Protein AF-W1Y251-F1 (afdb_monomer)

Organism: NCBI:txid408170

Structure (mmCIF, N/CA/C/O backbone):
data_AF-W1Y251-F1
#
_entry.id   AF-W1Y251-F1
#
loop_
_atom_site.group_PDB
_atom_site.id
_atom_site.type_symbol
_atom_site.label_atom_id
_atom_site.label_alt_id
_atom_site.label_comp_id
_atom_site.label_asym_id
_atom_site.label_entity_id
_atom_site.label_seq_id
_atom_site.pdbx_PDB_ins_c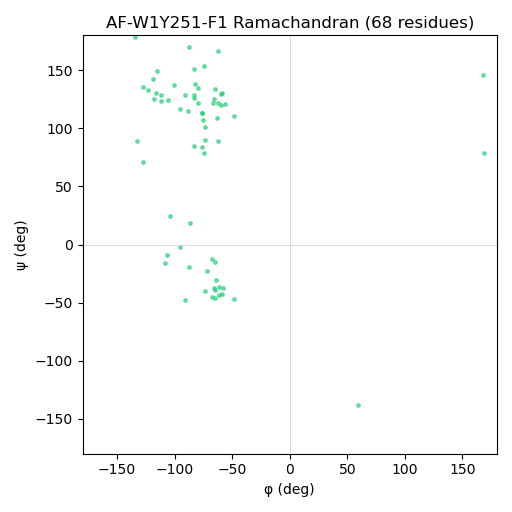ode
_atom_site.Cartn_x
_atom_site.Cartn_y
_atom_site.Cartn_z
_atom_site.occupancy
_atom_site.B_iso_or_equiv
_atom_site.auth_seq_id
_atom_site.auth_comp_id
_atom_site.auth_asym_id
_atom_site.auth_atom_id
_atom_site.pdbx_PDB_model_num
ATOM 1 N N . TRP A 1 1 ? 22.265 -0.094 -34.040 1.00 85.25 1 TRP A N 1
ATOM 2 C CA . TRP A 1 1 ? 23.028 0.988 -33.379 1.00 85.25 1 TRP A CA 1
ATOM 3 C C . TRP A 1 1 ? 22.125 2.126 -32.894 1.00 85.25 1 TRP A C 1
ATOM 5 O O . TRP A 1 1 ? 22.027 2.283 -31.688 1.00 85.25 1 TRP A O 1
ATOM 15 N N . ARG A 1 2 ? 21.381 2.833 -33.765 1.00 91.19 2 ARG A N 1
ATOM 16 C CA . ARG A 1 2 ? 20.459 3.929 -33.370 1.00 91.19 2 ARG A CA 1
ATOM 17 C C . ARG A 1 2 ? 19.511 3.588 -32.209 1.00 91.19 2 ARG A C 1
ATOM 19 O O . ARG A 1 2 ? 19.438 4.352 -31.260 1.00 91.19 2 ARG A O 1
ATOM 26 N N . ALA A 1 3 ? 18.861 2.422 -32.243 1.00 90.44 3 ALA A N 1
ATOM 27 C CA . ALA A 1 3 ? 17.970 1.983 -31.163 1.00 90.44 3 ALA A CA 1
ATOM 28 C C . ALA A 1 3 ? 18.679 1.888 -29.799 1.00 90.44 3 ALA A C 1
ATOM 30 O O . ALA A 1 3 ? 18.161 2.381 -28.808 1.00 90.44 3 ALA A O 1
ATOM 31 N N . ARG A 1 4 ? 19.904 1.341 -29.768 1.00 88.06 4 ARG A N 1
ATOM 32 C CA . ARG A 1 4 ? 20.708 1.223 -28.537 1.00 88.06 4 ARG A CA 1
ATOM 33 C C . ARG A 1 4 ? 21.121 2.588 -27.987 1.00 88.06 4 ARG A C 1
ATOM 35 O O . ARG A 1 4 ? 21.146 2.778 -26.781 1.00 88.06 4 ARG A O 1
ATOM 42 N N . VAL A 1 5 ? 21.434 3.536 -28.873 1.00 89.81 5 VAL A N 1
ATOM 43 C CA . VAL A 1 5 ? 21.778 4.911 -28.482 1.00 89.81 5 VAL A CA 1
ATOM 44 C C . VAL A 1 5 ? 20.562 5.623 -27.893 1.00 89.81 5 VAL A C 1
ATOM 46 O O . VAL A 1 5 ? 20.677 6.249 -26.848 1.00 89.81 5 VAL A O 1
ATOM 49 N N . VAL A 1 6 ? 19.392 5.493 -28.526 1.00 90.50 6 VAL A N 1
ATOM 50 C CA . VAL A 1 6 ? 18.142 6.086 -28.026 1.00 90.50 6 VAL A CA 1
ATOM 51 C C . VAL A 1 6 ? 17.771 5.518 -26.658 1.00 90.50 6 VAL A C 1
ATOM 53 O O . VAL A 1 6 ? 17.401 6.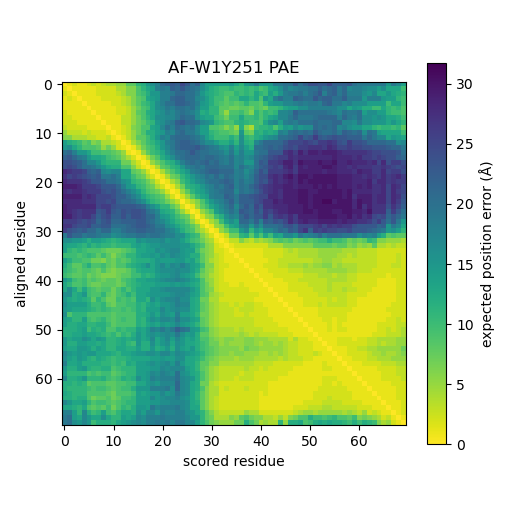278 -25.771 1.00 90.50 6 VAL A O 1
ATOM 56 N N . ASP A 1 7 ? 17.902 4.209 -26.474 1.00 87.12 7 ASP A N 1
ATOM 57 C CA . ASP A 1 7 ? 17.578 3.542 -25.214 1.00 87.12 7 ASP A CA 1
ATOM 58 C C . ASP A 1 7 ? 18.508 3.981 -24.069 1.00 87.12 7 ASP A C 1
ATOM 60 O O . ASP A 1 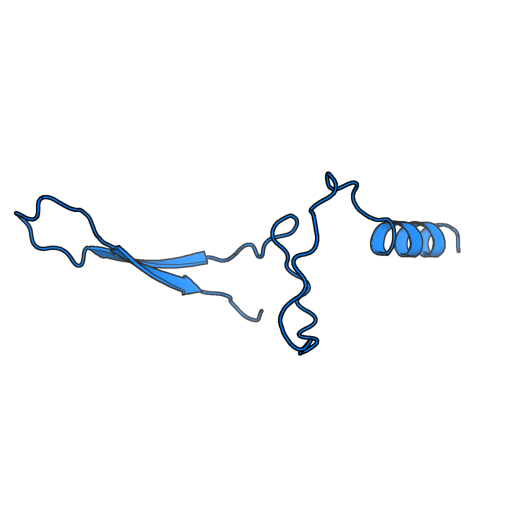7 ? 18.049 4.403 -23.010 1.00 87.12 7 ASP A O 1
ATOM 64 N N . ALA A 1 8 ? 19.819 4.030 -24.332 1.00 84.81 8 ALA A N 1
ATOM 65 C CA . ALA A 1 8 ? 20.807 4.520 -23.372 1.00 84.81 8 ALA A CA 1
ATOM 66 C C . ALA A 1 8 ? 20.631 6.009 -23.021 1.00 84.81 8 ALA A C 1
ATOM 68 O O . ALA A 1 8 ? 20.973 6.429 -21.918 1.00 84.81 8 ALA A O 1
ATOM 69 N N . LEU A 1 9 ? 20.126 6.826 -23.951 1.00 84.56 9 LEU A N 1
ATOM 70 C CA . LEU A 1 9 ? 19.783 8.219 -23.665 1.00 84.56 9 LEU A CA 1
ATOM 71 C C . LEU A 1 9 ? 18.507 8.323 -22.834 1.00 84.56 9 LEU A C 1
ATOM 73 O O . LEU A 1 9 ? 18.476 9.125 -21.911 1.00 84.56 9 LEU A O 1
ATOM 77 N N . LYS A 1 10 ? 17.484 7.510 -23.107 1.00 79.94 10 LYS A N 1
ATOM 78 C CA . LYS A 1 10 ? 16.240 7.507 -22.324 1.00 79.94 10 LYS A CA 1
ATOM 79 C C . LYS A 1 10 ? 16.457 7.063 -20.881 1.00 79.94 10 LYS A C 1
ATOM 81 O O . LYS A 1 10 ? 15.871 7.661 -19.990 1.00 79.94 10 LYS A O 1
ATOM 86 N N . SER A 1 11 ? 17.310 6.066 -20.647 1.00 75.00 11 SER A N 1
ATOM 87 C CA . SER A 1 11 ? 17.601 5.575 -19.292 1.00 75.00 11 SER A CA 1
ATOM 88 C C . SER A 1 11 ? 18.441 6.539 -18.450 1.00 75.00 11 SER A C 1
ATOM 90 O O . SER A 1 11 ? 18.419 6.461 -17.227 1.00 75.00 11 SER A O 1
ATOM 92 N N . ARG A 1 12 ? 19.192 7.444 -19.091 1.00 72.00 12 ARG A N 1
ATOM 93 C CA . ARG A 1 12 ? 20.113 8.385 -18.428 1.00 72.00 12 ARG A CA 1
ATOM 94 C C . ARG A 1 12 ? 19.627 9.829 -18.448 1.00 72.00 12 ARG A C 1
ATOM 96 O O . ARG A 1 12 ? 20.183 10.659 -17.731 1.00 72.00 12 ARG A O 1
ATOM 103 N N . ALA A 1 13 ? 18.656 10.150 -19.299 1.00 67.56 13 ALA A N 1
ATOM 104 C CA . ALA A 1 13 ? 18.069 11.474 -19.345 1.00 67.56 13 ALA A CA 1
ATOM 105 C C . ALA A 1 13 ? 17.323 11.713 -18.026 1.00 67.56 13 ALA A C 1
ATOM 107 O O . ALA A 1 13 ? 16.462 10.905 -17.672 1.00 67.56 13 ALA A O 1
ATOM 10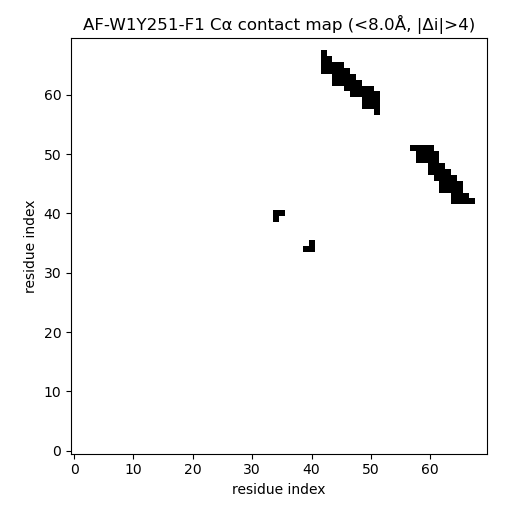8 N N . PRO A 1 14 ? 17.623 12.797 -17.294 1.00 58.12 14 PRO A N 1
ATOM 109 C CA . PRO A 1 14 ? 16.808 13.169 -16.154 1.00 58.12 14 PRO A CA 1
ATOM 110 C C . PRO A 1 14 ? 15.389 13.414 -16.667 1.00 58.12 14 PRO A C 1
ATOM 112 O O . PRO A 1 14 ? 15.168 14.272 -17.526 1.00 58.12 14 PRO A O 1
ATOM 115 N N . VAL A 1 15 ? 14.419 12.649 -16.162 1.00 59.97 15 VAL A N 1
ATOM 116 C CA . VAL A 1 15 ? 13.019 13.072 -16.227 1.00 59.97 15 VAL A CA 1
ATOM 117 C C . VAL A 1 15 ? 13.004 14.429 -15.538 1.00 59.97 15 VAL A C 1
ATOM 119 O O . VAL A 1 15 ? 13.497 14.534 -14.418 1.00 59.97 15 VAL A O 1
ATOM 122 N N . ALA A 1 16 ? 12.580 15.482 -16.236 1.00 51.97 16 ALA A N 1
ATOM 123 C CA . ALA A 1 16 ? 12.622 16.842 -15.714 1.00 51.97 16 ALA A CA 1
ATOM 124 C C . ALA A 1 16 ? 11.734 16.945 -14.462 1.00 51.97 16 ALA A C 1
ATOM 126 O O . ALA A 1 16 ? 10.544 17.233 -14.553 1.00 51.97 16 ALA A O 1
ATOM 127 N N . ALA A 1 17 ? 12.313 16.667 -13.298 1.00 53.78 17 ALA A N 1
ATOM 128 C CA . ALA A 1 17 ? 11.701 16.891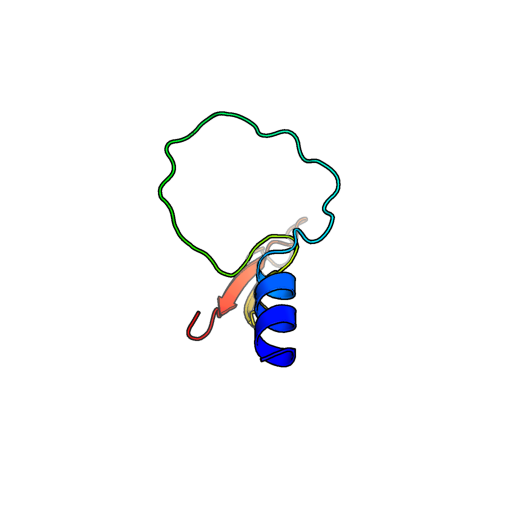 -12.006 1.00 53.78 17 ALA A CA 1
ATOM 129 C C . ALA A 1 17 ? 11.908 18.367 -11.634 1.00 53.78 17 ALA A C 1
ATOM 131 O O . ALA A 1 17 ? 12.999 18.905 -11.862 1.00 53.78 17 ALA A O 1
ATOM 132 N N . PRO A 1 18 ? 10.899 19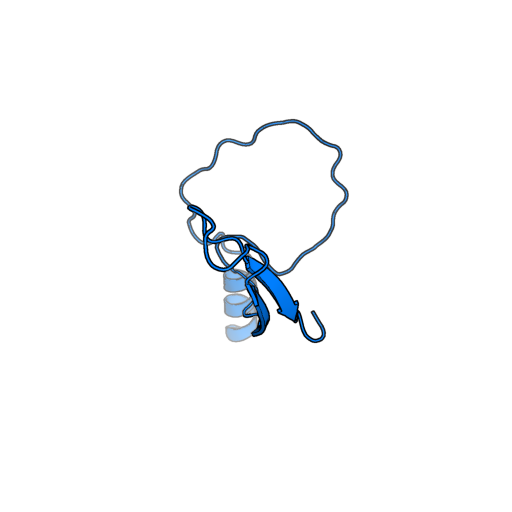.055 -11.072 1.00 46.84 18 PRO A N 1
ATOM 133 C CA . PRO A 1 18 ? 11.123 20.364 -10.480 1.00 46.84 18 PRO A CA 1
ATOM 134 C C . PRO A 1 18 ? 12.172 20.227 -9.369 1.00 46.84 18 PRO A C 1
ATOM 136 O O . PRO A 1 18 ? 12.088 19.334 -8.528 1.00 46.84 18 PRO A O 1
ATOM 139 N N . SER A 1 19 ? 13.181 21.096 -9.403 1.00 50.69 19 SER A N 1
ATOM 140 C CA . SER A 1 19 ? 14.344 21.085 -8.516 1.00 50.69 19 SER A CA 1
ATOM 141 C C . SER A 1 19 ? 13.943 20.949 -7.042 1.00 50.69 19 SER A C 1
ATOM 143 O O . SER A 1 19 ? 13.398 21.886 -6.459 1.00 50.69 19 SER A O 1
ATOM 145 N N . GLN A 1 20 ? 14.230 19.801 -6.425 1.00 52.88 20 GLN A N 1
ATOM 146 C CA . GLN A 1 20 ? 14.116 19.627 -4.978 1.00 52.88 20 GLN A CA 1
ATOM 147 C C . GLN A 1 20 ? 15.446 19.962 -4.303 1.00 52.88 20 GLN A C 1
ATOM 149 O O . GLN A 1 20 ? 16.509 19.469 -4.680 1.00 52.88 20 GLN A O 1
ATOM 154 N N . SER A 1 21 ? 15.375 20.826 -3.295 1.00 49.03 21 SER A N 1
ATOM 155 C CA . SER A 1 21 ? 16.471 21.180 -2.400 1.00 49.03 21 SER A CA 1
ATOM 156 C C . SER A 1 21 ? 16.939 19.945 -1.625 1.00 49.03 21 SER A C 1
ATOM 158 O O . SER A 1 21 ? 16.165 19.312 -0.909 1.00 49.03 21 SER A O 1
ATOM 160 N N . VAL A 1 22 ? 18.222 19.612 -1.762 1.00 49.91 22 VAL A N 1
ATOM 161 C CA . VAL A 1 22 ? 18.854 18.484 -1.072 1.00 49.91 22 VAL A CA 1
ATOM 162 C C . VAL A 1 22 ? 19.101 18.874 0.386 1.00 49.91 22 VAL A C 1
ATOM 164 O O . VAL A 1 22 ? 19.912 19.756 0.663 1.00 49.91 22 VAL A O 1
ATOM 167 N N . ALA A 1 23 ? 18.412 18.231 1.329 1.00 49.81 23 ALA A N 1
ATOM 168 C CA . ALA A 1 23 ? 18.783 18.296 2.737 1.00 49.81 23 ALA A CA 1
ATOM 169 C C . ALA A 1 23 ? 20.007 17.392 2.959 1.00 49.81 23 ALA A C 1
ATOM 171 O O . ALA A 1 23 ? 19.939 16.176 2.796 1.00 49.81 23 ALA A O 1
ATOM 172 N N . THR A 1 24 ? 21.151 17.987 3.294 1.00 54.72 24 THR A N 1
ATOM 173 C CA . THR A 1 24 ? 22.382 17.266 3.636 1.00 54.72 24 THR A CA 1
ATOM 174 C C . THR A 1 24 ? 22.270 16.680 5.039 1.00 54.72 24 THR A C 1
ATOM 176 O O . THR A 1 24 ? 22.352 17.421 6.019 1.00 54.72 24 THR A O 1
ATOM 179 N N . GLY A 1 25 ? 22.117 15.360 5.152 1.00 49.53 25 GLY A N 1
ATOM 180 C CA . GLY A 1 25 ? 22.190 14.692 6.449 1.00 49.53 25 GLY A CA 1
ATOM 181 C C . GLY A 1 25 ? 21.733 13.239 6.448 1.00 49.53 25 GLY A C 1
ATOM 182 O O . GLY A 1 25 ? 20.624 12.972 6.884 1.00 49.53 25 GLY A O 1
ATOM 183 N N . ALA A 1 26 ? 22.589 12.326 5.980 1.00 46.03 26 ALA A N 1
ATOM 184 C CA . ALA A 1 26 ? 22.812 10.969 6.506 1.00 46.03 26 ALA A CA 1
ATOM 185 C C . ALA A 1 26 ? 23.654 10.165 5.500 1.00 46.03 26 ALA A C 1
ATOM 187 O O . ALA A 1 26 ? 23.583 10.379 4.293 1.00 46.03 26 ALA A O 1
ATOM 188 N N . VAL A 1 27 ? 24.503 9.286 6.021 1.00 45.19 27 VAL A N 1
ATOM 189 C CA . VAL A 1 27 ? 25.494 8.492 5.287 1.00 45.19 27 VAL A CA 1
ATOM 190 C C . VAL A 1 27 ? 24.798 7.606 4.245 1.00 45.19 27 VAL A C 1
ATOM 192 O O . VAL A 1 27 ? 23.834 6.914 4.549 1.00 45.19 27 VAL A O 1
ATOM 195 N N . ASN A 1 28 ? 25.284 7.672 3.007 1.00 44.31 28 ASN A N 1
ATOM 196 C CA . ASN A 1 28 ? 24.700 7.062 1.816 1.00 44.31 28 ASN A CA 1
ATOM 197 C C . ASN A 1 28 ? 24.959 5.541 1.792 1.00 44.31 28 ASN A C 1
ATOM 199 O O . ASN A 1 28 ? 25.915 5.090 1.160 1.00 44.31 28 ASN A O 1
ATOM 203 N N . GLU A 1 29 ? 24.135 4.736 2.468 1.00 44.38 29 GLU A N 1
ATOM 204 C CA . GLU A 1 29 ? 23.944 3.350 2.026 1.00 44.38 29 GLU A CA 1
ATOM 205 C C . GLU A 1 29 ? 23.306 3.413 0.634 1.00 44.38 29 GLU A C 1
ATOM 207 O O . GLU A 1 29 ? 22.154 3.822 0.485 1.00 44.38 29 GLU A O 1
ATOM 212 N N . ILE A 1 30 ? 24.071 3.068 -0.406 1.00 52.56 30 ILE A N 1
ATOM 213 C CA . ILE A 1 30 ? 23.556 3.002 -1.777 1.00 52.56 30 ILE A CA 1
ATOM 214 C C . ILE A 1 30 ? 22.691 1.743 -1.888 1.00 52.56 30 ILE A C 1
ATOM 216 O O . ILE A 1 30 ? 23.114 0.722 -2.424 1.00 52.56 30 ILE A O 1
ATOM 220 N N . HIS A 1 31 ? 21.462 1.817 -1.387 1.00 57.09 31 HIS A N 1
ATOM 221 C CA . HIS A 1 31 ? 20.389 0.945 -1.845 1.00 57.09 31 HIS A CA 1
ATOM 222 C C . HIS A 1 31 ? 19.990 1.460 -3.222 1.00 57.09 31 HIS A C 1
ATOM 224 O O . HIS A 1 31 ? 19.324 2.489 -3.343 1.00 57.09 31 HIS A O 1
ATOM 230 N N . THR A 1 32 ? 20.455 0.800 -4.286 1.00 67.44 32 THR A N 1
ATOM 231 C CA . THR A 1 32 ? 19.926 1.096 -5.620 1.00 67.44 32 THR A CA 1
ATOM 232 C C . THR A 1 32 ? 18.522 0.492 -5.689 1.00 67.44 32 THR A C 1
ATOM 234 O O . THR A 1 32 ? 18.329 -0.682 -5.978 1.00 67.44 32 THR A O 1
ATOM 237 N N . SER A 1 33 ? 17.526 1.284 -5.300 1.00 80.25 33 SER A N 1
ATOM 238 C CA . SER A 1 33 ? 16.126 0.970 -5.564 1.00 80.25 33 SER A CA 1
ATOM 239 C C . SER A 1 33 ? 15.812 1.441 -6.984 1.00 80.25 33 SER A C 1
ATOM 241 O O . SER A 1 33 ? 16.033 2.619 -7.280 1.00 80.25 33 SER A O 1
ATOM 243 N N . PRO A 1 34 ? 15.279 0.582 -7.872 1.00 84.31 34 PRO A N 1
ATOM 244 C CA . PRO A 1 34 ? 14.766 1.037 -9.162 1.00 84.31 34 PRO A CA 1
ATOM 245 C C . PRO A 1 34 ? 13.507 1.907 -8.995 1.00 84.31 34 PRO A C 1
ATOM 247 O O . PRO A 1 34 ? 13.092 2.571 -9.943 1.00 84.31 34 PRO A O 1
ATOM 250 N N . TYR A 1 35 ? 12.913 1.918 -7.797 1.00 89.12 35 TYR A N 1
ATOM 251 C CA . TYR A 1 35 ? 11.695 2.648 -7.478 1.00 89.12 35 TYR A CA 1
ATOM 252 C C . TYR A 1 35 ? 11.998 3.951 -6.746 1.00 89.12 35 TYR A C 1
ATOM 254 O O . TYR A 1 35 ? 12.804 3.992 -5.811 1.00 89.12 35 TYR A O 1
ATOM 262 N N . SER A 1 36 ? 11.297 5.007 -7.145 1.00 88.19 36 SER A N 1
ATOM 263 C CA . SER A 1 36 ? 11.356 6.339 -6.544 1.00 88.19 36 SER A CA 1
ATOM 264 C C . SER A 1 36 ? 9.945 6.896 -6.335 1.00 88.19 36 SER A C 1
ATOM 266 O O . SER A 1 36 ? 8.955 6.264 -6.692 1.00 88.19 36 SER A O 1
ATOM 268 N N . LYS A 1 37 ? 9.820 8.103 -5.770 1.00 88.94 37 LYS A N 1
ATOM 269 C CA . LYS A 1 37 ? 8.512 8.764 -5.626 1.00 88.94 37 LYS A CA 1
ATOM 270 C C . LYS A 1 37 ? 7.837 9.034 -6.980 1.00 88.94 37 LYS A C 1
ATOM 272 O O . LYS A 1 37 ? 6.617 8.920 -7.068 1.00 88.94 37 LYS A O 1
ATOM 277 N N . ASP A 1 38 ? 8.622 9.382 -8.000 1.00 87.50 38 ASP A N 1
ATOM 278 C CA . ASP A 1 38 ? 8.126 9.703 -9.347 1.00 87.50 38 ASP A CA 1
ATOM 279 C C . ASP A 1 38 ? 7.989 8.454 -10.234 1.00 87.50 38 ASP A C 1
ATOM 281 O O . ASP A 1 38 ? 7.240 8.464 -11.209 1.00 87.50 38 ASP A O 1
ATOM 285 N N . ALA A 1 39 ? 8.677 7.365 -9.875 1.00 86.56 39 ALA A N 1
ATOM 286 C CA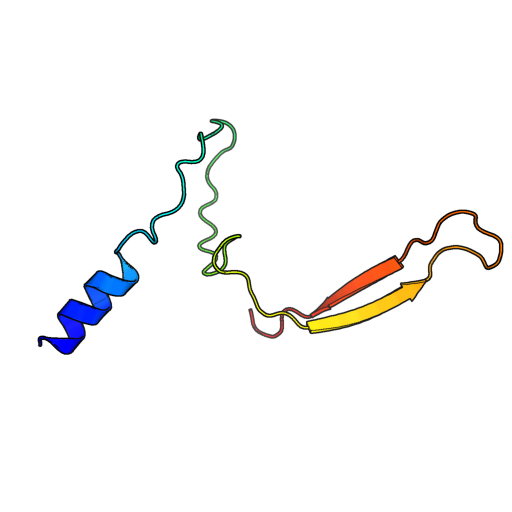 . ALA A 1 39 ? 8.554 6.044 -10.487 1.00 86.56 39 ALA A CA 1
ATOM 287 C C . ALA A 1 39 ? 8.295 4.976 -9.401 1.00 86.56 39 ALA A C 1
ATOM 289 O O . ALA A 1 39 ? 9.202 4.206 -9.070 1.00 86.56 39 ALA A O 1
ATOM 290 N N . PRO A 1 40 ? 7.096 4.957 -8.786 1.00 93.88 40 PRO A N 1
ATOM 291 C CA . PRO A 1 40 ? 6.800 4.065 -7.669 1.00 93.88 40 PRO A CA 1
ATOM 292 C C . PRO A 1 40 ? 6.595 2.615 -8.123 1.00 93.88 40 PRO A C 1
ATOM 294 O O . PRO A 1 40 ? 6.150 2.356 -9.243 1.00 93.88 40 PRO A O 1
ATOM 297 N N . LEU A 1 41 ? 6.857 1.668 -7.219 1.00 95.12 41 LEU A N 1
ATOM 298 C CA . LEU A 1 41 ? 6.469 0.269 -7.401 1.00 95.12 41 LEU A CA 1
ATOM 299 C C . LEU A 1 41 ? 4.939 0.147 -7.432 1.00 95.12 41 LEU A C 1
ATOM 301 O O . LEU A 1 41 ? 4.241 0.668 -6.558 1.00 95.12 41 LEU A O 1
ATOM 305 N N . VAL A 1 42 ? 4.421 -0.601 -8.406 1.00 96.19 42 VAL A N 1
ATOM 306 C CA . VAL A 1 42 ? 3.012 -1.009 -8.447 1.00 96.19 42 VAL A CA 1
ATOM 307 C C . VAL A 1 42 ? 2.839 -2.247 -7.566 1.00 96.19 42 VAL A C 1
ATOM 309 O O . VAL A 1 42 ? 2.921 -3.376 -8.039 1.00 96.19 42 VAL A O 1
ATOM 312 N N . ALA A 1 43 ? 2.651 -2.016 -6.270 1.00 96.94 43 ALA A N 1
ATOM 313 C CA . ALA A 1 43 ? 2.429 -3.059 -5.271 1.00 96.94 43 ALA A CA 1
ATOM 314 C C . ALA A 1 43 ? 0.938 -3.424 -5.137 1.00 96.94 43 ALA A C 1
ATOM 316 O O . ALA A 1 43 ? 0.065 -2.721 -5.657 1.00 96.94 43 ALA A O 1
ATOM 317 N N . SER A 1 44 ? 0.634 -4.504 -4.410 1.00 97.44 44 SER A N 1
ATOM 318 C CA . SER A 1 44 ? -0.745 -4.939 -4.152 1.00 97.44 44 SER A CA 1
ATOM 319 C C . SER A 1 44 ? -1.110 -4.859 -2.665 1.00 97.44 44 SER A C 1
ATOM 321 O O . SER A 1 44 ? -0.257 -4.961 -1.788 1.00 97.44 44 SER A O 1
ATOM 323 N N . LEU A 1 45 ? -2.388 -4.614 -2.366 1.00 98.25 45 LEU A N 1
ATOM 324 C CA . LEU A 1 45 ? -2.894 -4.549 -0.994 1.00 98.25 45 LEU A CA 1
ATOM 325 C C . LEU A 1 45 ? -3.311 -5.949 -0.531 1.00 98.25 45 LEU A C 1
ATOM 327 O O . LEU A 1 45 ? -4.288 -6.491 -1.046 1.00 98.25 45 LEU A O 1
ATOM 331 N N . SER A 1 46 ? -2.622 -6.488 0.471 1.00 98.38 46 SER A N 1
ATOM 332 C CA . SER A 1 46 ? -2.870 -7.837 0.996 1.00 98.38 46 SER A CA 1
ATOM 333 C C . SER A 1 46 ? -3.873 -7.840 2.139 1.00 98.38 46 SER A C 1
ATOM 335 O O . SER A 1 46 ? -4.827 -8.616 2.136 1.00 98.38 46 SER A O 1
ATOM 337 N N . VAL A 1 47 ? -3.690 -6.945 3.112 1.00 98.69 47 VAL A N 1
ATOM 338 C CA . VAL A 1 47 ? -4.576 -6.831 4.278 1.00 98.69 47 VAL A CA 1
ATOM 339 C C . VAL A 1 47 ? -5.042 -5.395 4.430 1.00 98.69 47 VAL A C 1
ATOM 341 O O . VAL A 1 47 ? -4.252 -4.457 4.369 1.00 98.69 47 VAL A O 1
ATOM 344 N N . ASN A 1 48 ? -6.339 -5.230 4.686 1.00 98.44 48 ASN A N 1
ATOM 345 C CA . ASN A 1 48 ? -6.927 -3.978 5.149 1.00 98.44 48 ASN A CA 1
ATOM 346 C C . ASN A 1 48 ? -7.850 -4.253 6.332 1.00 98.44 48 ASN A C 1
ATOM 348 O O . ASN A 1 48 ? -9.050 -4.495 6.180 1.00 98.44 48 ASN A O 1
ATOM 352 N N . GLN A 1 49 ? -7.270 -4.227 7.525 1.00 98.62 49 GLN A N 1
ATOM 353 C CA . GLN A 1 49 ? -7.965 -4.586 8.748 1.00 98.62 49 GLN A CA 1
ATOM 354 C C . GLN A 1 49 ? -8.297 -3.339 9.559 1.00 98.62 49 GLN A C 1
ATOM 356 O O . GLN A 1 49 ? -7.410 -2.585 9.956 1.00 98.62 49 GLN A O 1
ATOM 361 N N . LYS A 1 50 ? -9.579 -3.145 9.888 1.00 98.31 50 LYS A N 1
ATOM 362 C CA . LYS A 1 50 ? -9.966 -2.169 10.913 1.00 98.31 50 LYS A CA 1
ATOM 363 C C . LYS A 1 50 ? -9.462 -2.634 12.268 1.00 98.31 50 LYS A C 1
ATOM 365 O O . LYS A 1 50 ? -9.840 -3.708 12.724 1.00 98.31 50 LYS A O 1
ATOM 370 N N . ILE A 1 51 ? -8.648 -1.805 12.911 1.00 98.31 51 ILE A N 1
ATOM 371 C CA . ILE A 1 51 ? -8.102 -2.106 14.239 1.00 98.31 51 ILE A CA 1
ATOM 372 C C . ILE A 1 51 ? -8.741 -1.276 15.350 1.00 98.31 51 ILE A C 1
ATOM 374 O O . ILE A 1 51 ? -8.546 -1.573 16.52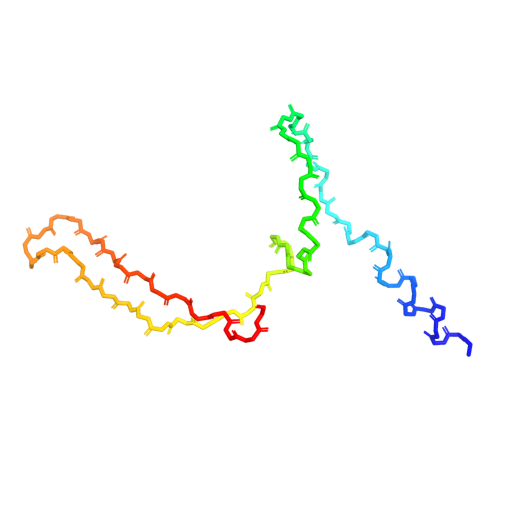4 1.00 98.31 51 ILE A O 1
ATOM 378 N N . THR A 1 52 ? -9.552 -0.267 15.017 1.00 98.50 52 THR A N 1
ATOM 379 C CA . THR A 1 52 ? -10.338 0.439 16.036 1.00 98.50 52 THR A CA 1
ATOM 380 C C . THR A 1 52 ? -11.635 -0.293 16.372 1.00 98.50 52 THR A C 1
ATOM 382 O O . THR A 1 52 ? -12.247 -0.954 15.527 1.00 98.50 52 THR A O 1
ATOM 385 N N . GLY A 1 53 ? -12.104 -0.130 17.612 1.00 97.94 53 GLY A N 1
ATOM 386 C CA . GLY A 1 53 ? -13.386 -0.670 18.067 1.00 97.94 53 GLY A CA 1
ATOM 387 C C . GLY A 1 53 ? -14.590 -0.090 17.315 1.00 97.94 53 GLY A C 1
ATOM 388 O O . GLY A 1 53 ? -14.483 0.909 16.599 1.00 97.94 53 GLY A O 1
ATOM 389 N N . ARG A 1 54 ? -15.760 -0.721 17.478 1.00 97.62 54 ARG A N 1
ATOM 390 C CA . ARG A 1 54 ? -17.004 -0.324 16.790 1.00 97.62 54 ARG A CA 1
ATOM 391 C C . ARG A 1 54 ? -17.412 1.126 17.076 1.00 97.62 54 ARG A C 1
ATOM 393 O O . ARG A 1 54 ? -17.851 1.804 16.161 1.00 97.62 54 ARG A O 1
ATOM 400 N N . ASN A 1 55 ? -17.201 1.583 18.309 1.00 97.75 55 ASN A N 1
ATOM 401 C CA . ASN A 1 55 ? -17.603 2.912 18.783 1.00 97.75 55 ASN A CA 1
ATOM 402 C C . ASN A 1 55 ? -16.410 3.876 18.881 1.00 97.75 55 ASN A C 1
ATOM 404 O O . ASN A 1 55 ? -16.397 4.762 19.725 1.00 97.75 55 ASN A O 1
ATOM 408 N N . SER A 1 56 ? -15.344 3.637 18.117 1.00 97.56 56 SER A N 1
ATOM 409 C CA . SER A 1 56 ? -14.214 4.560 18.106 1.00 97.56 56 SER A CA 1
ATOM 410 C C . SER A 1 56 ? -14.530 5.759 17.222 1.00 97.56 56 SER A C 1
ATOM 412 O O . SER A 1 56 ? -14.951 5.584 16.082 1.00 97.56 56 SER A O 1
ATOM 414 N N . GLU A 1 57 ? -14.228 6.956 17.719 1.00 98.50 57 GLU A N 1
ATOM 415 C CA . GLU A 1 57 ? -14.333 8.211 16.961 1.00 98.50 57 GLU A CA 1
ATOM 416 C C . GLU A 1 57 ? -13.352 8.289 15.777 1.00 98.50 57 GLU A C 1
ATOM 418 O O . GLU A 1 57 ? -13.485 9.148 14.909 1.00 98.50 57 GLU A O 1
ATOM 423 N N . LYS A 1 58 ? -12.334 7.415 15.736 1.00 98.19 58 LYS A N 1
ATOM 424 C CA . LYS A 1 58 ? -11.335 7.367 14.662 1.00 98.19 58 LYS A CA 1
ATOM 425 C C . LYS A 1 58 ? -11.362 6.021 13.945 1.00 98.19 58 LYS A C 1
ATOM 427 O O . LYS A 1 58 ? -11.490 4.960 14.563 1.00 98.19 58 LYS A O 1
ATOM 432 N N . ASP A 1 59 ? -11.160 6.056 12.633 1.00 98.19 59 ASP A N 1
ATOM 433 C CA . ASP A 1 59 ? -10.891 4.860 11.839 1.00 98.19 59 ASP A CA 1
ATOM 434 C C . ASP A 1 59 ? -9.376 4.696 11.666 1.00 98.19 59 ASP A C 1
ATOM 436 O O . ASP A 1 59 ? -8.715 5.561 11.094 1.00 98.19 59 ASP A O 1
ATOM 440 N N . VAL A 1 60 ? -8.820 3.604 12.196 1.00 98.50 60 VAL A N 1
ATOM 441 C CA . VAL A 1 60 ? -7.411 3.237 12.001 1.00 98.50 60 VAL A CA 1
ATOM 442 C C . VAL A 1 60 ? -7.368 1.844 11.393 1.00 98.50 60 VAL A C 1
ATOM 444 O O . VAL A 1 60 ? -8.062 0.928 11.855 1.00 98.50 60 VAL A O 1
ATOM 447 N N . ARG A 1 61 ? -6.543 1.700 10.352 1.00 98.69 61 ARG A N 1
ATOM 448 C CA . ARG A 1 61 ? -6.376 0.469 9.583 1.00 98.69 61 ARG A CA 1
ATOM 449 C C . ARG A 1 61 ? -4.954 -0.060 9.718 1.00 98.69 61 ARG A C 1
ATOM 451 O O . ARG A 1 61 ? -4.001 0.687 9.523 1.00 98.69 61 ARG A O 1
ATOM 458 N N . HIS A 1 62 ? -4.836 -1.346 10.028 1.00 98.69 62 HIS A N 1
ATOM 459 C CA . HIS A 1 62 ? -3.620 -2.109 9.769 1.00 98.69 62 HIS A CA 1
ATOM 460 C C . HIS A 1 62 ? -3.623 -2.491 8.290 1.00 98.69 62 HIS A C 1
ATOM 462 O O . HIS A 1 62 ? -4.586 -3.100 7.812 1.00 98.69 62 HIS A O 1
ATOM 468 N N . ILE A 1 63 ? -2.585 -2.066 7.576 1.00 98.69 63 ILE A N 1
ATOM 469 C CA . ILE A 1 63 ? -2.429 -2.255 6.137 1.00 98.69 63 ILE A CA 1
ATOM 470 C C . ILE A 1 63 ? -1.180 -3.100 5.902 1.00 98.69 63 ILE A C 1
ATOM 472 O O . ILE A 1 63 ? -0.097 -2.720 6.341 1.00 98.69 63 ILE A O 1
ATOM 476 N N . GLU A 1 64 ? -1.330 -4.206 5.180 1.00 98.56 64 GLU A N 1
ATOM 477 C CA . GLU A 1 64 ? -0.200 -4.983 4.664 1.00 98.56 64 GLU A CA 1
ATOM 478 C C . GLU A 1 64 ? -0.177 -4.853 3.146 1.00 98.56 64 GLU A C 1
ATOM 480 O O . GLU A 1 64 ? -1.197 -5.062 2.487 1.00 98.56 64 GLU A O 1
ATOM 485 N N . ILE A 1 65 ? 0.981 -4.488 2.604 1.00 98.31 65 ILE A N 1
ATOM 486 C CA . ILE A 1 65 ? 1.217 -4.327 1.170 1.00 98.31 65 ILE A CA 1
ATOM 487 C C . ILE A 1 65 ? 2.173 -5.439 0.754 1.00 98.31 65 ILE A C 1
ATOM 489 O O . ILE A 1 65 ? 3.257 -5.552 1.324 1.00 98.31 65 ILE A O 1
ATOM 493 N N . ASP A 1 66 ? 1.771 -6.244 -0.223 1.00 97.50 66 ASP A N 1
ATOM 494 C CA . ASP A 1 66 ? 2.650 -7.223 -0.850 1.00 97.50 66 ASP A CA 1
ATOM 495 C C . ASP A 1 66 ? 3.487 -6.554 -1.943 1.00 97.50 66 ASP A C 1
ATOM 497 O O . ASP A 1 66 ? 2.965 -5.855 -2.822 1.00 97.50 66 ASP A O 1
ATOM 501 N N . LEU A 1 67 ? 4.798 -6.771 -1.857 1.00 96.44 67 LEU A N 1
ATOM 502 C CA . LEU A 1 67 ? 5.796 -6.237 -2.780 1.00 96.44 67 LEU A CA 1
ATOM 503 C C . LEU A 1 67 ? 6.158 -7.243 -3.888 1.00 96.44 67 LEU A C 1
ATOM 505 O O . LEU A 1 67 ? 6.932 -6.897 -4.782 1.00 96.44 67 LEU A O 1
ATOM 509 N N . GLY A 1 68 ? 5.593 -8.457 -3.866 1.00 94.44 68 GLY A N 1
ATOM 510 C CA . GLY A 1 68 ? 5.940 -9.530 -4.794 1.00 94.44 68 GLY A CA 1
ATOM 511 C C . GLY A 1 68 ? 7.422 -9.902 -4.697 1.00 94.44 68 GLY A C 1
ATOM 512 O O . GLY A 1 68 ? 7.986 -9.937 -3.606 1.00 94.44 68 GLY A O 1
ATOM 513 N N . ASP A 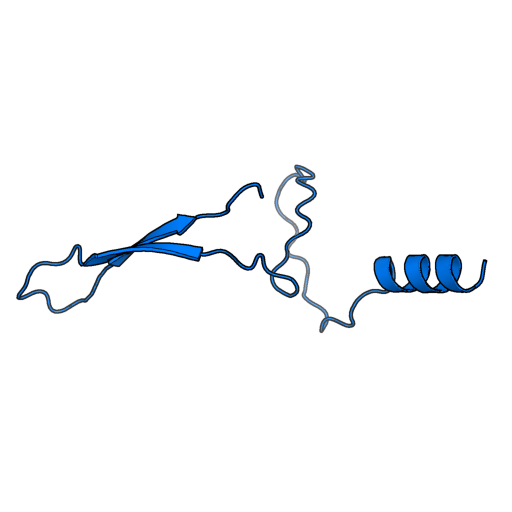1 69 ? 8.059 -10.123 -5.848 1.00 88.62 69 ASP A N 1
ATOM 514 C CA . ASP A 1 69 ? 9.492 -10.451 -5.960 1.00 88.62 69 ASP A CA 1
ATOM 515 C C . ASP A 1 69 ? 10.408 -9.205 -6.028 1.00 88.62 69 ASP A C 1
ATOM 517 O O . ASP A 1 69 ? 11.527 -9.292 -6.542 1.00 88.62 69 ASP A O 1
ATOM 521 N N . SER A 1 70 ? 9.913 -8.030 -5.608 1.00 78.31 70 SER A N 1
ATOM 522 C CA . SER A 1 70 ? 10.672 -6.765 -5.662 1.00 78.31 70 SER A CA 1
ATOM 523 C C . SER A 1 70 ? 11.933 -6.765 -4.806 1.00 78.31 70 SER A C 1
ATOM 525 O O . SER A 1 70 ? 11.921 -7.360 -3.706 1.00 78.31 70 SER A O 1
#

Mean predicted aligned error: 11.7 Å

pLDDT: mean 81.07, std 19.29, range [44.31, 98.69]

Nearest PDB structures (foldseek):
  6efv-assembly1_A  TM=7.583E-01  e=2.883E-05  Escherichia coli

Solvent-accessible surface area (backbone atoms only — not comparable to full-atom values): 4970 Å² total; per-residue (Å²): 109,70,68,60,54,53,51,58,44,61,77,65,50,76,76,89,64,81,87,74,85,83,82,89,84,76,86,82,76,83,73,85,60,94,53,43,93,94,49,61,76,92,64,45,82,73,42,82,40,77,72,48,62,94,88,47,97,56,92,45,69,52,73,42,72,44,63,81,93,112

Radius of gyration: 19.95 Å; Cα contacts (8 Å, |Δi|>4): 41; chains: 1; bounding box: 43×32×52 Å

InterPro domains:
  IPR017938 Riboflavin synthase-like beta-barrel [SSF63380] (28-70)

Secondary structure (DSSP, 8-state):
-HHHHHHHHHHHSPP----------S-------S--SSS----EEEEEEE-S-TT-SS--EEEEEE-TT-

Foldseek 3Di:
DVVVVVVVCVVPPPPDDDDDDDDDDDDDPPPPDPADPVRHQPWAWDDWDFPDDPPDPDTDTDTDIHRDPD

Sequence (70 aa):
WRARVVDALKSRAPVAAPSQSVATGAVNEIHTSPYSKDAPLVASLSVNQKITGRNSEKDVRHIEIDLGDS